Protein AF-A0A7J9LWF8-F1 (afdb_monomer_lite)

Foldseek 3Di:
DDPVVVVVVCVVVVVVVVVVLVVVLFVVFFDQQDDPVDDSVVSDDPPDPDDRGDPVVSCVVVVVVPD

Sequence (67 aa):
MHPFHMLGVAGVFGDSLFSAMHGSLVTSSLIRETTENESANEGYKFSQEEETYNIVAAHGYFGRLIF

Organism: Gossypium schwendimanii (NCBI:txid34291)

Radius of gyration: 16.93 Å; chains: 1; bounding box: 38×25×45 Å

InterPro domains:
  IPR000484 Photosynthetic reaction centre, L/M [PF00124] (1-65)
  IPR036854 Photosystem II protein D1/D2 superfamily [G3DSA:1.20.85.10] (1-66)
  IPR036854 Photosystem II protein D1/D2 superfamily [SSF81483] (1-67)
  IPR055266 Photosystem II protein D1/D2 [PTHR33149] (1-67)

pLDDT: mean 98.04, std 1.76, range [87.06, 98.75]

Secondary structure (DSSP, 8-state):
--HHHHHHHHHHHHHHHHHHHHHHHHHHTB---S-TTS-GGGGS-TT-SS-SB-HHHHHHHHHHHH-

Structure (mmCIF, N/CA/C/O backbone):
data_AF-A0A7J9LWF8-F1
#
_entry.id   AF-A0A7J9LWF8-F1
#
loop_
_atom_site.group_PDB
_atom_site.id
_atom_site.type_symbol
_atom_site.label_atom_id
_atom_site.label_alt_id
_atom_site.label_comp_id
_atom_site.label_asym_id
_atom_site.label_entity_id
_atom_site.label_seq_id
_atom_site.pdbx_PDB_ins_code
_atom_site.Cartn_x
_atom_site.Cartn_y
_atom_site.Cartn_z
_atom_site.occupancy
_atom_site.B_iso_or_equiv
_atom_site.auth_seq_id
_atom_site.auth_comp_id
_atom_site.auth_asym_id
_atom_site.auth_atom_id
_atom_site.pdbx_PDB_model_num
ATOM 1 N N . MET A 1 1 ? 17.992 13.201 -28.227 1.00 87.06 1 MET A N 1
ATOM 2 C CA . MET A 1 1 ? 17.238 12.023 -27.743 1.00 87.06 1 MET A CA 1
ATOM 3 C C . MET A 1 1 ? 18.211 11.049 -27.089 1.00 87.06 1 MET A C 1
ATOM 5 O O . MET A 1 1 ? 18.827 10.266 -27.795 1.00 87.06 1 MET A O 1
ATOM 9 N N . HIS A 1 2 ? 18.440 11.163 -25.775 1.00 96.88 2 HIS A N 1
ATOM 10 C CA . HIS A 1 2 ? 19.454 10.365 -25.073 1.00 96.88 2 HIS A CA 1
ATOM 11 C C . HIS A 1 2 ? 18.814 9.164 -24.350 1.00 96.88 2 HIS A C 1
ATOM 13 O O . HIS A 1 2 ? 17.866 9.379 -23.591 1.00 96.88 2 HIS A O 1
ATOM 19 N N . PRO A 1 3 ? 19.317 7.926 -24.512 1.00 97.88 3 PRO A N 1
ATOM 20 C CA . PRO A 1 3 ? 18.738 6.742 -23.871 1.00 97.88 3 PRO A CA 1
ATOM 21 C C . PRO A 1 3 ? 18.625 6.848 -22.347 1.00 97.88 3 PRO A C 1
ATOM 23 O O . PRO A 1 3 ? 17.575 6.534 -21.800 1.00 97.88 3 PRO A O 1
ATOM 26 N N . PHE A 1 4 ? 19.638 7.386 -21.654 1.00 98.31 4 PHE A N 1
ATOM 27 C CA . PHE A 1 4 ? 19.561 7.554 -20.193 1.00 98.31 4 PHE A CA 1
ATOM 28 C C . PHE A 1 4 ? 18.480 8.543 -19.745 1.00 98.31 4 PHE A C 1
ATOM 30 O O . PHE A 1 4 ? 17.934 8.380 -18.661 1.00 98.31 4 PHE A O 1
ATOM 37 N N . HIS A 1 5 ? 18.108 9.519 -20.582 1.00 97.94 5 HIS A N 1
ATOM 38 C CA . HIS A 1 5 ? 16.970 10.381 -20.271 1.00 97.94 5 HIS A CA 1
ATOM 39 C C . HIS A 1 5 ? 15.657 9.592 -20.347 1.00 97.94 5 HIS A C 1
ATOM 41 O O . HIS A 1 5 ? 14.833 9.692 -19.449 1.00 97.94 5 HIS A O 1
ATOM 47 N N . MET A 1 6 ? 15.474 8.762 -21.381 1.00 98.31 6 MET A N 1
ATOM 48 C CA . MET A 1 6 ? 14.275 7.920 -21.507 1.00 98.31 6 MET A CA 1
ATOM 49 C C . MET A 1 6 ? 14.182 6.880 -20.386 1.00 98.31 6 MET A C 1
ATOM 51 O O . MET A 1 6 ? 13.094 6.657 -19.864 1.00 98.31 6 MET A O 1
ATOM 55 N N . LEU A 1 7 ? 15.313 6.303 -19.968 1.00 98.56 7 LEU A N 1
ATOM 56 C CA . LEU A 1 7 ? 15.359 5.422 -18.799 1.00 98.56 7 LEU A CA 1
ATOM 57 C C . LEU A 1 7 ? 15.005 6.167 -17.507 1.00 98.56 7 LEU A C 1
ATOM 59 O O . LEU A 1 7 ? 14.219 5.654 -16.719 1.00 98.56 7 LEU A O 1
ATOM 63 N N . GLY A 1 8 ? 15.520 7.385 -17.311 1.00 98.38 8 GLY A N 1
ATOM 64 C CA . GLY A 1 8 ? 15.157 8.220 -16.162 1.00 98.38 8 GLY A CA 1
ATOM 65 C C . GLY A 1 8 ? 13.662 8.543 -16.124 1.00 98.38 8 GLY A C 1
ATOM 66 O O . GLY A 1 8 ? 13.022 8.397 -15.088 1.00 98.38 8 GLY A O 1
ATOM 67 N N . VAL A 1 9 ? 13.086 8.900 -17.274 1.00 98.12 9 VAL A N 1
ATOM 68 C CA . VAL A 1 9 ? 11.645 9.141 -17.426 1.00 98.12 9 VAL A CA 1
ATOM 69 C C . VAL A 1 9 ? 10.841 7.884 -17.085 1.00 98.12 9 VAL A C 1
ATOM 71 O O . VAL A 1 9 ? 9.937 7.953 -16.257 1.00 98.12 9 VAL A O 1
ATOM 74 N N . ALA A 1 10 ? 11.189 6.729 -17.661 1.00 98.50 10 ALA A N 1
ATOM 75 C CA . ALA A 1 10 ? 10.520 5.463 -17.361 1.00 98.5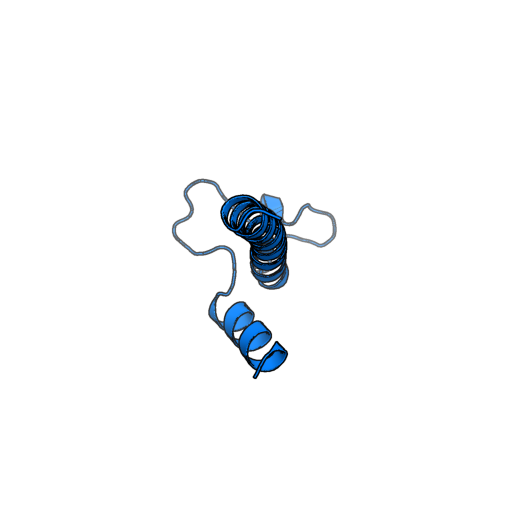0 10 ALA A CA 1
ATOM 76 C C . ALA A 1 10 ? 10.617 5.093 -15.872 1.00 98.50 10 ALA A C 1
ATOM 78 O O . ALA A 1 10 ? 9.641 4.607 -15.307 1.00 98.50 10 ALA A O 1
ATOM 79 N N . GLY A 1 11 ? 11.757 5.372 -15.233 1.00 98.56 11 GLY A N 1
ATOM 80 C CA . GLY A 1 11 ? 11.954 5.171 -13.799 1.00 98.56 11 GLY A CA 1
ATOM 81 C C . GLY A 1 11 ? 10.989 5.998 -12.952 1.00 98.56 11 GLY A C 1
ATOM 82 O O . GLY A 1 11 ? 10.276 5.436 -12.130 1.00 98.56 11 GLY A O 1
ATOM 83 N N . VAL A 1 12 ? 10.905 7.311 -13.188 1.00 98.69 12 VAL A N 1
ATOM 84 C CA . VAL A 1 12 ? 10.016 8.200 -12.412 1.00 98.69 12 VAL A CA 1
ATOM 85 C C . VAL A 1 12 ? 8.541 7.874 -12.654 1.00 98.69 12 VAL A C 1
ATOM 87 O O . VAL A 1 12 ? 7.756 7.805 -11.708 1.00 98.69 12 VAL A O 1
ATOM 90 N N . PHE A 1 13 ? 8.149 7.631 -13.909 1.00 98.62 13 PHE A N 1
ATOM 91 C CA . PHE A 1 13 ? 6.773 7.235 -14.212 1.00 98.62 13 PHE A CA 1
ATOM 92 C C . PHE A 1 13 ? 6.421 5.888 -13.576 1.00 98.62 13 PHE A C 1
ATOM 94 O O . PHE A 1 13 ? 5.376 5.784 -12.938 1.00 98.62 13 PHE A O 1
ATOM 101 N N . GLY A 1 14 ? 7.296 4.887 -13.696 1.00 98.50 14 GLY A N 1
ATOM 102 C CA . GLY A 1 14 ? 7.106 3.578 -13.075 1.00 98.50 14 GLY A CA 1
ATOM 103 C C . GLY A 1 14 ? 6.993 3.662 -11.554 1.00 98.50 14 GLY A C 1
ATOM 104 O O . GLY A 1 14 ? 6.072 3.086 -10.989 1.00 98.50 14 GLY A O 1
ATOM 105 N N . ASP A 1 15 ? 7.864 4.428 -10.899 1.00 98.56 15 ASP A N 1
ATOM 106 C CA . ASP A 1 15 ? 7.845 4.605 -9.443 1.00 98.56 15 ASP A CA 1
ATOM 107 C C . ASP A 1 15 ? 6.539 5.249 -8.960 1.00 98.56 15 ASP A C 1
ATOM 109 O O . ASP A 1 15 ? 5.854 4.703 -8.096 1.00 98.56 15 ASP A O 1
ATOM 113 N N . SER A 1 16 ? 6.117 6.349 -9.595 1.00 98.56 16 SER A N 1
ATOM 114 C CA . SER A 1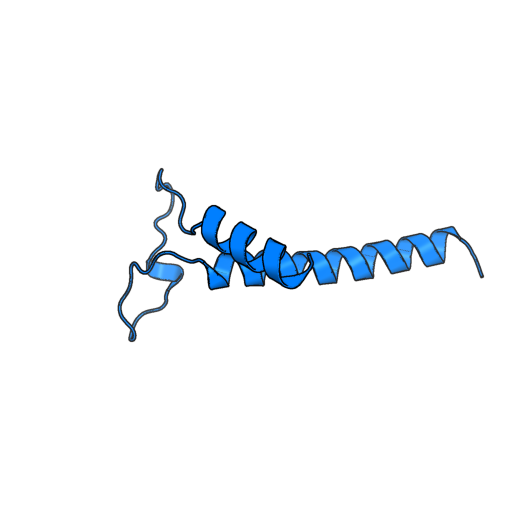 16 ? 4.847 7.007 -9.258 1.00 98.56 16 SER A CA 1
ATOM 115 C C . SER A 1 16 ? 3.631 6.093 -9.474 1.00 98.56 16 SER A C 1
ATOM 117 O O . SER A 1 16 ? 2.725 6.053 -8.637 1.00 98.56 16 SER A O 1
ATOM 119 N N . LEU A 1 17 ? 3.634 5.304 -10.556 1.00 98.50 17 LEU A N 1
ATOM 120 C CA . LEU A 1 17 ? 2.594 4.322 -10.854 1.00 98.50 17 LEU A CA 1
ATOM 121 C C . LEU A 1 17 ? 2.552 3.213 -9.798 1.00 98.50 17 LEU A C 1
ATOM 123 O O . LEU A 1 17 ? 1.481 2.904 -9.276 1.00 98.50 17 LEU A O 1
ATOM 127 N N . PHE A 1 18 ? 3.698 2.616 -9.468 1.00 98.44 18 PHE A N 1
ATOM 128 C CA . PHE A 1 18 ? 3.765 1.525 -8.499 1.00 98.44 18 PHE A CA 1
ATOM 129 C C . PHE A 1 18 ? 3.516 1.996 -7.066 1.00 98.44 18 PHE A C 1
ATOM 131 O O . PHE A 1 18 ? 2.915 1.251 -6.295 1.00 98.44 18 PHE A O 1
ATOM 138 N N . SER A 1 19 ? 3.872 3.236 -6.731 1.00 98.56 19 SER A N 1
ATOM 139 C CA . SER A 1 19 ? 3.512 3.873 -5.462 1.00 98.56 19 SER A CA 1
ATOM 140 C C . SER A 1 19 ? 1.988 3.957 -5.296 1.00 98.56 19 SER A C 1
ATOM 142 O O . SER A 1 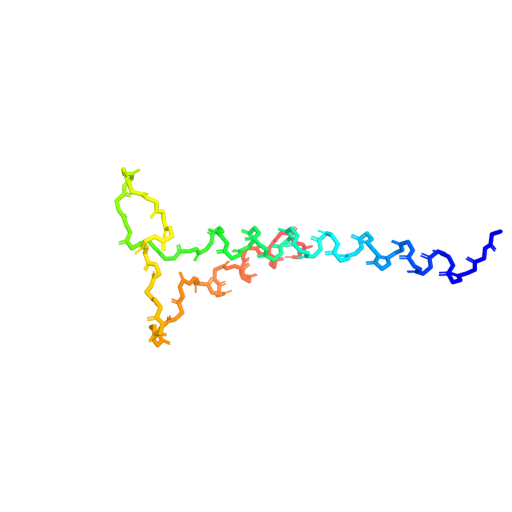19 ? 1.436 3.455 -4.312 1.00 98.56 19 SER A O 1
ATOM 144 N N . ALA A 1 20 ? 1.282 4.481 -6.305 1.00 98.56 20 ALA A N 1
ATOM 145 C CA . ALA A 1 20 ? -0.181 4.551 -6.299 1.00 98.56 20 ALA A CA 1
ATOM 146 C C . ALA A 1 20 ? -0.841 3.159 -6.315 1.00 98.56 20 ALA A C 1
ATOM 148 O O . ALA A 1 20 ? -1.817 2.910 -5.601 1.00 98.56 20 ALA A O 1
ATOM 149 N N . MET A 1 21 ? -0.299 2.227 -7.104 1.00 98.44 21 MET A N 1
ATOM 150 C CA . MET A 1 21 ? -0.790 0.850 -7.175 1.00 98.44 21 MET A CA 1
ATOM 151 C C . MET A 1 21 ? -0.644 0.132 -5.829 1.00 98.44 21 MET A C 1
ATOM 153 O O . MET A 1 21 ? -1.600 -0.478 -5.358 1.00 98.44 21 MET A O 1
ATOM 157 N N . HIS A 1 22 ? 0.519 0.223 -5.182 1.00 98.69 22 HIS A N 1
ATOM 158 C CA . HIS A 1 22 ? 0.749 -0.426 -3.895 1.00 98.69 22 HIS A CA 1
ATOM 159 C C . HIS A 1 22 ? -0.181 0.136 -2.817 1.00 98.69 22 HIS A C 1
ATOM 161 O O . HIS A 1 22 ? -0.885 -0.632 -2.161 1.00 98.69 22 HIS A O 1
ATOM 167 N N . GLY A 1 23 ? -0.249 1.468 -2.697 1.00 98.56 23 GLY A N 1
ATOM 168 C CA . GLY A 1 23 ? -1.142 2.125 -1.744 1.00 98.56 23 GLY A CA 1
ATOM 169 C C . GLY A 1 23 ? -2.603 1.721 -1.952 1.00 98.56 23 GLY A C 1
ATOM 170 O O . GLY A 1 23 ? -3.266 1.311 -1.005 1.00 98.56 23 GLY A O 1
ATOM 171 N N . SER A 1 24 ? -3.091 1.740 -3.196 1.00 98.62 24 SER A N 1
ATOM 172 C CA . SER A 1 24 ? -4.483 1.370 -3.489 1.00 98.62 24 SER A CA 1
ATOM 173 C C . SER A 1 24 ? -4.807 -0.095 -3.174 1.00 98.62 24 SER A C 1
ATOM 175 O O . SER A 1 24 ? -5.857 -0.363 -2.592 1.00 98.62 24 SER A O 1
ATOM 177 N N . LEU A 1 25 ? -3.915 -1.041 -3.487 1.00 98.69 25 LEU A N 1
ATOM 178 C CA . LEU A 1 25 ? -4.131 -2.464 -3.197 1.00 98.69 25 LEU A CA 1
ATOM 179 C C . LEU A 1 25 ? -4.157 -2.748 -1.690 1.00 98.69 25 LEU A C 1
ATOM 181 O O . LEU A 1 25 ? -5.066 -3.436 -1.218 1.00 98.69 25 LEU A O 1
ATOM 185 N N . VAL A 1 26 ? -3.221 -2.175 -0.929 1.00 98.75 26 VAL A N 1
ATOM 186 C CA . VAL A 1 26 ? -3.204 -2.304 0.536 1.00 98.75 26 VAL A CA 1
ATOM 187 C C . VAL A 1 26 ? -4.466 -1.680 1.137 1.00 98.75 26 VAL A C 1
ATOM 189 O O . VAL A 1 26 ? -5.205 -2.365 1.840 1.00 98.75 26 VAL A O 1
ATOM 192 N N . THR A 1 27 ? -4.792 -0.427 0.794 1.00 98.69 27 THR A N 1
ATOM 193 C CA . THR A 1 27 ? -5.981 0.261 1.331 1.00 98.69 27 THR A CA 1
ATOM 194 C C . THR A 1 27 ? -7.286 -0.458 0.979 1.00 98.69 27 THR A C 1
ATOM 196 O O . THR A 1 27 ? -8.190 -0.525 1.807 1.00 98.69 27 THR A O 1
ATOM 199 N N . SER A 1 28 ? -7.390 -1.047 -0.217 1.00 98.44 28 SER A N 1
ATOM 200 C CA . SER A 1 28 ? -8.590 -1.783 -0.645 1.00 98.44 28 SER A CA 1
ATOM 201 C C . SER A 1 28 ? -8.832 -3.098 0.104 1.00 98.44 28 SER A C 1
ATOM 203 O O . SER A 1 28 ? -9.920 -3.663 0.009 1.00 98.44 28 SER A O 1
ATOM 205 N N . SER A 1 29 ? -7.825 -3.598 0.822 1.00 98.62 29 SER A N 1
ATOM 206 C CA . SER A 1 29 ? -7.845 -4.912 1.470 1.00 98.62 29 SER A CA 1
ATOM 207 C C . SER A 1 29 ? -7.627 -4.845 2.983 1.00 98.62 29 SER A C 1
ATOM 209 O O . SER A 1 29 ? -7.381 -5.883 3.600 1.00 98.62 29 SER A O 1
ATOM 211 N N . LEU A 1 30 ? -7.743 -3.653 3.583 1.00 98.69 30 LEU A N 1
ATOM 212 C CA . LEU A 1 30 ? -7.717 -3.476 5.035 1.00 98.69 30 LEU A CA 1
ATOM 213 C C . LEU A 1 30 ? -8.789 -4.339 5.708 1.00 98.69 30 LEU A C 1
ATOM 215 O O . LEU A 1 30 ? -9.940 -4.402 5.263 1.00 98.69 30 LEU A O 1
ATOM 219 N N . ILE A 1 31 ? -8.406 -4.992 6.801 1.00 98.56 31 ILE A N 1
ATOM 220 C CA . ILE A 1 31 ? -9.343 -5.716 7.659 1.00 98.56 31 ILE A CA 1
ATOM 221 C C . ILE A 1 31 ? -10.141 -4.675 8.453 1.00 98.56 31 ILE A C 1
ATOM 223 O O . ILE A 1 31 ? -9.593 -3.687 8.941 1.00 98.56 31 ILE A O 1
ATOM 227 N N . ARG A 1 32 ? -11.464 -4.849 8.539 1.00 98.06 32 ARG A N 1
ATOM 228 C CA . ARG A 1 32 ? -12.332 -3.871 9.202 1.00 98.06 32 ARG A CA 1
ATOM 229 C C . ARG A 1 32 ? -12.238 -4.000 10.722 1.00 98.06 32 ARG A C 1
ATOM 231 O O . ARG A 1 32 ? -12.861 -4.889 11.291 1.00 98.06 32 ARG A O 1
ATOM 238 N N . GLU A 1 33 ? -11.549 -3.047 11.340 1.00 98.25 33 GLU A N 1
ATOM 239 C CA . GLU A 1 33 ? -11.323 -2.969 12.794 1.00 98.25 33 GLU A CA 1
ATOM 240 C C . GLU A 1 33 ? -11.997 -1.751 13.463 1.00 98.25 33 GLU A C 1
ATOM 242 O O . GLU A 1 33 ? -12.014 -1.644 14.686 1.00 98.25 33 GLU A O 1
ATOM 247 N N . THR A 1 34 ? -12.577 -0.829 12.684 1.00 98.44 34 THR A N 1
ATOM 248 C CA . THR A 1 34 ? -13.233 0.395 13.184 1.00 98.44 34 THR A CA 1
ATOM 249 C C . THR A 1 34 ? -14.705 0.476 12.781 1.00 98.44 34 THR A C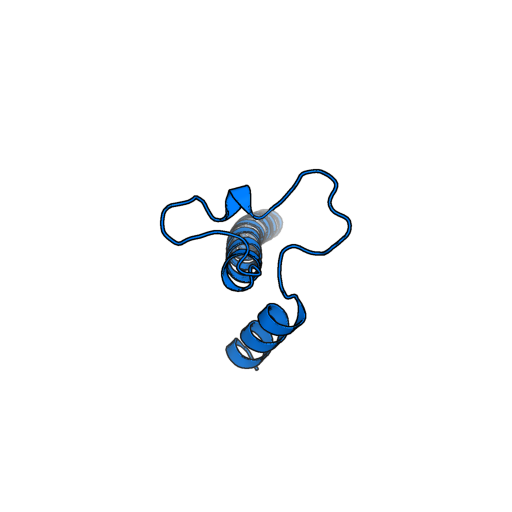 1
ATOM 251 O O . THR A 1 34 ? -15.204 -0.304 11.955 1.00 98.44 34 THR A O 1
ATOM 254 N N . THR A 1 35 ? -15.424 1.436 13.365 1.00 98.31 35 THR A N 1
ATOM 255 C CA . THR A 1 35 ? -16.782 1.795 12.935 1.00 98.31 35 THR A CA 1
ATOM 256 C C . THR A 1 35 ? -16.766 2.821 11.795 1.00 98.31 35 THR A C 1
ATOM 258 O O . THR A 1 35 ? -15.734 3.404 11.477 1.00 98.31 35 THR A O 1
ATOM 261 N N . GLU A 1 36 ? -17.921 3.057 11.165 1.00 97.81 36 GLU A N 1
ATOM 262 C CA . GLU A 1 36 ? -18.055 3.990 10.029 1.00 97.81 36 GLU A CA 1
ATOM 263 C C . GLU A 1 36 ? -17.787 5.459 10.394 1.00 97.81 36 GLU A C 1
ATOM 265 O O . GLU A 1 36 ? -17.478 6.264 9.519 1.00 97.81 36 GLU A O 1
ATOM 270 N N . ASN A 1 37 ? -17.904 5.815 11.677 1.00 98.25 37 ASN A N 1
ATOM 271 C CA . ASN A 1 37 ? -17.727 7.187 12.163 1.00 98.25 37 ASN A CA 1
ATOM 272 C C . ASN A 1 37 ? -16.299 7.469 12.658 1.00 98.25 37 ASN A C 1
ATOM 274 O O . ASN A 1 37 ? -16.038 8.532 13.220 1.00 98.25 37 ASN A O 1
ATOM 278 N N . GLU A 1 38 ? -15.383 6.520 12.475 1.00 98.12 38 GLU A N 1
ATOM 279 C CA . GLU A 1 38 ? -13.991 6.593 12.908 1.00 98.12 38 GLU A CA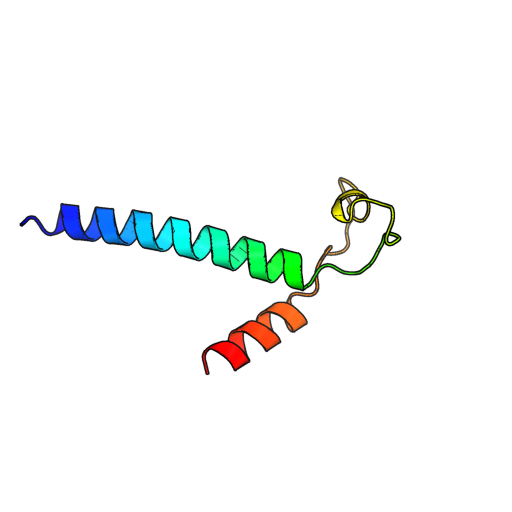 1
ATOM 280 C C . GLU A 1 38 ? -13.061 6.455 11.699 1.00 98.12 38 GLU A C 1
ATOM 282 O O . GLU A 1 38 ? -13.409 5.862 10.677 1.00 98.12 38 GLU A O 1
ATOM 287 N N . SER A 1 39 ? -11.849 6.997 11.806 1.00 98.31 39 SER A N 1
ATOM 288 C CA . SER A 1 39 ? -10.826 6.775 10.784 1.00 98.31 39 SER A CA 1
ATOM 289 C C . SER A 1 39 ? -10.397 5.310 10.785 1.00 98.31 39 SER A C 1
ATOM 291 O O . SER A 1 39 ? -10.023 4.786 11.830 1.00 98.31 39 SER A O 1
ATOM 293 N N . ALA A 1 40 ? -10.342 4.680 9.609 1.00 98.31 40 ALA A N 1
ATOM 294 C CA . ALA A 1 40 ? -9.833 3.314 9.462 1.00 98.31 40 ALA A CA 1
ATOM 295 C C . ALA A 1 40 ? -8.382 3.153 9.957 1.00 98.31 40 ALA A C 1
ATOM 297 O O . ALA A 1 40 ? -7.980 2.055 10.333 1.00 98.31 40 ALA A O 1
ATOM 298 N N . ASN A 1 41 ? -7.606 4.244 10.007 1.00 98.31 41 ASN A N 1
ATOM 299 C CA . ASN A 1 41 ? -6.230 4.223 10.510 1.00 98.31 41 ASN A CA 1
ATOM 300 C C . ASN A 1 41 ? -6.150 3.848 11.997 1.00 98.31 41 ASN A C 1
ATOM 302 O O . ASN A 1 41 ? -5.165 3.240 12.402 1.00 98.31 41 ASN A O 1
ATOM 306 N N . GLU A 1 42 ? -7.180 4.165 12.791 1.00 98.44 42 GLU A N 1
ATOM 307 C CA . GLU A 1 42 ? -7.248 3.783 14.212 1.00 98.44 42 GLU A CA 1
ATOM 308 C C . GLU A 1 42 ? -7.410 2.263 14.399 1.00 98.44 42 GLU A C 1
ATOM 310 O O . GLU A 1 42 ? -7.232 1.742 15.499 1.00 98.44 42 GLU A O 1
ATOM 315 N N . GLY A 1 43 ? -7.722 1.533 13.321 1.00 98.12 43 GLY A N 1
ATOM 316 C CA . GLY A 1 43 ? -7.752 0.074 13.306 1.00 98.12 43 GLY A CA 1
ATOM 317 C C . GLY A 1 43 ? -6.365 -0.566 13.399 1.00 98.12 43 GLY A C 1
ATOM 318 O O . GLY A 1 43 ? -6.250 -1.699 13.862 1.00 98.12 43 GLY A O 1
ATOM 319 N N . TYR A 1 44 ? -5.307 0.154 13.009 1.00 98.56 44 TYR A N 1
ATOM 320 C CA . TYR A 1 44 ? -3.929 -0.295 13.181 1.00 98.56 44 TYR A CA 1
ATOM 321 C C . TYR A 1 44 ? -3.366 0.180 14.521 1.00 98.56 44 TYR A C 1
ATOM 323 O O . TYR A 1 44 ? -3.427 1.360 14.871 1.00 98.56 44 TYR A O 1
ATOM 331 N N . LYS A 1 45 ? -2.729 -0.734 15.249 1.00 98.31 45 LYS A N 1
ATOM 332 C CA . LYS A 1 45 ? -2.014 -0.447 16.491 1.00 98.31 45 LYS A CA 1
ATOM 333 C C . LYS A 1 45 ? -0.521 -0.564 16.251 1.00 98.31 45 LYS A C 1
ATOM 335 O O . LYS A 1 45 ? -0.025 -1.575 15.761 1.00 98.31 45 LYS A O 1
ATOM 340 N N . PHE A 1 46 ? 0.215 0.467 16.655 1.00 98.25 46 PHE A N 1
ATOM 341 C CA . PHE A 1 46 ? 1.670 0.435 16.600 1.00 98.25 46 PHE A CA 1
ATOM 342 C C . PHE A 1 46 ? 2.210 -0.776 17.379 1.00 98.25 46 PHE A C 1
ATOM 344 O O . PHE A 1 46 ? 1.842 -0.980 18.536 1.00 98.25 46 PHE A O 1
ATOM 351 N N . SER A 1 47 ? 3.079 -1.555 16.729 1.00 98.12 47 SER A N 1
ATOM 352 C CA . SER A 1 47 ? 3.660 -2.805 17.245 1.00 98.12 47 SER A CA 1
ATOM 353 C C . SER A 1 47 ? 2.696 -3.994 17.377 1.00 98.12 47 SER A C 1
ATOM 355 O O . SER A 1 47 ? 2.985 -4.912 18.142 1.00 98.12 47 SER A O 1
ATOM 357 N N . GLN A 1 48 ? 1.570 -4.014 16.654 1.00 98.44 48 GLN A N 1
ATOM 358 C CA . GLN A 1 48 ? 0.783 -5.247 16.516 1.00 98.44 48 GLN A CA 1
ATOM 359 C C . GLN A 1 48 ? 1.561 -6.330 15.747 1.00 98.44 48 GLN A C 1
ATOM 361 O O . GLN A 1 48 ? 2.362 -6.012 14.870 1.00 98.44 48 GLN A O 1
ATOM 366 N N . GLU A 1 49 ? 1.317 -7.602 16.075 1.00 98.38 49 GLU A N 1
ATOM 367 C CA . GLU A 1 49 ? 1.973 -8.747 15.417 1.00 98.38 49 GLU A CA 1
ATOM 368 C C . GLU A 1 49 ? 1.260 -9.177 14.127 1.00 98.38 49 GLU A C 1
ATOM 370 O O . GLU A 1 49 ? 1.902 -9.627 13.184 1.00 98.38 49 GLU A O 1
ATOM 375 N N . GLU A 1 50 ? -0.065 -9.026 14.082 1.00 98.12 50 GLU A N 1
ATOM 376 C CA . GLU A 1 50 ? -0.892 -9.441 12.949 1.00 98.12 50 GLU A CA 1
ATOM 377 C C . GLU A 1 50 ? -0.879 -8.400 11.820 1.00 98.12 50 GLU A C 1
ATOM 379 O O . GLU A 1 50 ? -0.844 -7.189 12.060 1.00 98.12 50 GLU A O 1
ATOM 384 N N . GLU A 1 51 ? -0.979 -8.862 10.575 1.00 98.19 51 GLU A N 1
ATOM 385 C CA . GLU A 1 51 ? -1.079 -7.996 9.396 1.00 98.19 51 GLU A CA 1
ATOM 386 C C . GLU A 1 51 ? -2.406 -7.214 9.370 1.00 98.19 51 GLU A C 1
ATOM 388 O O . GLU A 1 51 ? -3.469 -7.733 9.706 1.00 98.19 51 GLU A O 1
ATOM 393 N N . THR A 1 52 ? -2.36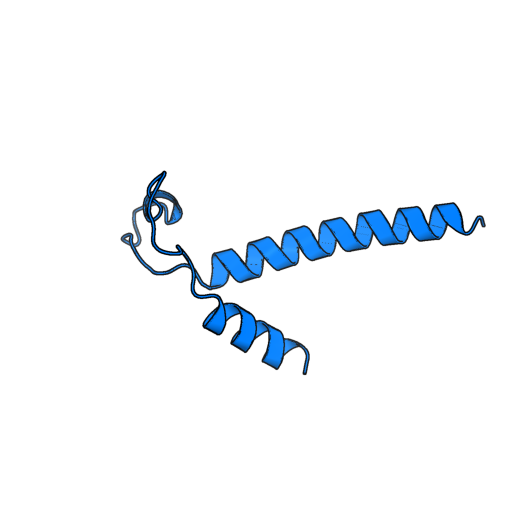9 -5.953 8.925 1.00 98.50 52 THR A N 1
ATOM 394 C CA . THR A 1 52 ? -3.554 -5.062 8.914 1.00 98.50 52 THR A CA 1
ATOM 395 C C . THR A 1 52 ? -4.451 -5.230 7.679 1.00 98.50 52 THR A C 1
ATOM 397 O O . THR A 1 52 ? -5.570 -4.717 7.628 1.00 98.50 52 THR A O 1
ATOM 400 N N . TYR A 1 53 ? -3.974 -5.948 6.664 1.00 98.62 53 TYR A N 1
ATOM 401 C CA . TYR A 1 53 ? -4.660 -6.132 5.389 1.00 98.62 53 TYR A CA 1
ATOM 402 C C . TYR A 1 53 ? -4.554 -7.580 4.912 1.00 98.62 53 TYR A C 1
ATOM 404 O O . TYR A 1 53 ? -3.666 -8.336 5.305 1.00 98.62 53 TYR A O 1
ATOM 412 N N . ASN A 1 54 ? -5.459 -7.974 4.024 1.00 98.62 54 ASN A N 1
ATOM 413 C CA . ASN A 1 54 ? -5.470 -9.312 3.453 1.00 98.62 54 ASN A CA 1
ATOM 414 C C . ASN A 1 54 ? -4.701 -9.353 2.123 1.00 98.62 54 ASN A C 1
ATOM 416 O O . ASN A 1 54 ? -5.251 -9.063 1.055 1.00 98.62 54 ASN A O 1
ATOM 420 N N . ILE A 1 55 ? -3.440 -9.791 2.174 1.00 98.38 55 ILE A N 1
ATOM 421 C CA . ILE A 1 55 ? -2.593 -9.921 0.979 1.00 98.38 55 ILE A CA 1
ATOM 422 C C . ILE A 1 55 ? -3.153 -10.909 -0.055 1.00 98.38 55 ILE A C 1
ATOM 424 O O . ILE A 1 55 ? -2.995 -10.696 -1.255 1.00 98.38 55 ILE A O 1
ATOM 428 N N . VAL A 1 56 ? -3.854 -11.963 0.377 1.00 98.62 56 VAL A N 1
ATOM 429 C CA . VAL A 1 56 ? -4.469 -12.943 -0.532 1.00 98.62 56 VAL A CA 1
ATOM 430 C C . VAL A 1 56 ? -5.629 -12.305 -1.298 1.00 98.62 56 VAL A C 1
ATOM 432 O O . VAL A 1 56 ? -5.775 -12.549 -2.495 1.00 98.62 56 VAL A O 1
ATOM 435 N N . ALA A 1 57 ? -6.417 -11.444 -0.647 1.00 98.50 57 ALA A N 1
ATOM 436 C CA . ALA A 1 57 ? -7.476 -10.680 -1.305 1.00 98.50 57 ALA A CA 1
ATOM 437 C C . ALA A 1 57 ? -6.902 -9.665 -2.306 1.00 98.50 57 ALA A C 1
ATOM 439 O O . ALA A 1 57 ? -7.349 -9.628 -3.454 1.00 98.50 57 ALA A O 1
ATOM 440 N N . ALA A 1 58 ? -5.874 -8.903 -1.912 1.00 98.44 58 ALA A N 1
ATOM 441 C CA . ALA A 1 58 ? -5.194 -7.957 -2.800 1.00 98.44 58 ALA A CA 1
ATOM 442 C C . ALA A 1 58 ? -4.580 -8.657 -4.025 1.00 98.44 58 ALA A C 1
ATOM 444 O O . ALA A 1 58 ? -4.790 -8.231 -5.162 1.00 98.44 58 ALA A O 1
ATOM 445 N N . HIS A 1 59 ? -3.872 -9.769 -3.805 1.00 98.38 59 HIS A N 1
ATOM 446 C CA . HIS A 1 59 ? -3.297 -10.582 -4.874 1.00 98.38 59 HIS A CA 1
ATOM 447 C C . HIS A 1 59 ? -4.379 -11.175 -5.781 1.00 98.38 59 HIS A C 1
ATOM 449 O O . HIS A 1 59 ? -4.259 -11.111 -7.002 1.00 98.38 59 HIS A O 1
ATOM 455 N N . GLY A 1 60 ? -5.457 -11.711 -5.203 1.00 98.38 60 GLY A N 1
ATOM 456 C CA . GLY A 1 60 ? -6.576 -12.266 -5.959 1.00 98.38 60 GLY A CA 1
ATOM 457 C C . GLY A 1 60 ? -7.278 -11.228 -6.835 1.00 98.38 60 GLY A C 1
ATOM 458 O O . GLY A 1 60 ? -7.639 -11.540 -7.971 1.00 98.38 60 GLY A O 1
ATOM 459 N N . TYR A 1 61 ? -7.440 -9.997 -6.340 1.00 98.44 61 TYR A N 1
ATOM 460 C CA . TYR A 1 61 ? -7.968 -8.881 -7.125 1.00 98.44 61 TYR A CA 1
ATOM 461 C C . TYR A 1 61 ? -7.012 -8.493 -8.255 1.00 98.44 61 TYR A C 1
ATOM 463 O O . TYR A 1 61 ? -7.412 -8.488 -9.418 1.00 98.44 61 TYR A O 1
ATOM 471 N N . PHE A 1 62 ? -5.749 -8.207 -7.929 1.00 98.19 62 PHE A N 1
ATOM 472 C CA . PHE A 1 62 ? -4.782 -7.740 -8.919 1.00 98.19 62 PHE A CA 1
ATOM 473 C C . PHE A 1 62 ? -4.510 -8.791 -9.997 1.00 98.19 62 PHE A C 1
ATOM 475 O O . PHE A 1 62 ? -4.407 -8.449 -11.172 1.00 98.19 62 PHE A O 1
ATOM 482 N N . GLY A 1 63 ? -4.462 -10.068 -9.608 1.00 98.19 63 GLY A N 1
ATOM 483 C CA . GLY A 1 63 ? -4.306 -11.167 -10.547 1.00 98.19 63 GLY A CA 1
ATOM 484 C C . GLY A 1 63 ? -5.417 -11.174 -11.589 1.00 98.19 63 GLY A C 1
ATOM 485 O O . GLY A 1 63 ? -5.130 -11.056 -12.770 1.00 98.19 63 GLY A O 1
ATOM 486 N N . ARG A 1 64 ? -6.682 -11.154 -11.148 1.00 97.94 64 ARG A N 1
ATOM 487 C CA . ARG A 1 64 ? -7.855 -11.114 -12.044 1.00 97.94 64 ARG A CA 1
ATOM 488 C C . ARG A 1 64 ? -7.979 -9.824 -12.853 1.00 97.94 64 ARG A C 1
ATOM 490 O O . ARG A 1 64 ? -8.648 -9.817 -13.881 1.00 97.94 64 ARG A O 1
ATOM 497 N N . LEU A 1 65 ? -7.425 -8.716 -12.361 1.00 97.50 65 LEU A N 1
ATOM 498 C CA . LEU A 1 65 ? -7.464 -7.436 -13.065 1.00 97.50 65 LEU A CA 1
ATOM 499 C C . LEU A 1 65 ? -6.597 -7.466 -14.330 1.00 97.50 65 LEU A C 1
ATOM 501 O O . LEU A 1 65 ? -6.946 -6.820 -15.317 1.00 97.50 65 LEU A O 1
ATOM 505 N N . ILE A 1 66 ? -5.470 -8.180 -14.292 1.00 96.94 66 ILE A N 1
ATOM 506 C CA . ILE A 1 66 ? -4.481 -8.179 -15.375 1.00 96.94 66 ILE A CA 1
ATOM 507 C C . ILE A 1 66 ? -4.521 -9.465 -16.211 1.00 96.94 66 ILE A C 1
ATOM 509 O O . ILE A 1 66 ? -4.293 -9.381 -17.420 1.00 96.94 66 ILE A O 1
ATOM 513 N N . PHE A 1 67 ? -4.783 -10.631 -15.609 1.00 89.50 67 PHE A N 1
ATOM 514 C CA . PHE A 1 67 ? -4.673 -11.941 -16.262 1.00 89.50 67 PHE A CA 1
ATOM 515 C C . PHE A 1 67 ? -5.773 -12.940 -15.876 1.00 89.50 67 PHE A C 1
ATOM 517 O O . PHE A 1 67 ? -6.264 -12.927 -14.724 1.00 89.50 67 PHE A O 1
#